Protein AF-A0A951NCW8-F1 (afdb_monomer_lite)

pLDDT: mean 88.61, std 13.02, range [54.19, 98.19]

Structure (mmCIF, N/CA/C/O backbone):
data_AF-A0A951NCW8-F1
#
_entry.id   AF-A0A951NCW8-F1
#
loop_
_atom_site.group_PDB
_atom_site.id
_atom_site.type_symbol
_atom_site.label_atom_id
_atom_site.label_alt_id
_atom_site.label_comp_id
_atom_site.label_asym_id
_atom_site.label_entity_id
_atom_site.label_seq_id
_atom_site.pdbx_PDB_ins_code
_atom_site.Cartn_x
_atom_site.Cartn_y
_atom_site.Cartn_z
_atom_site.occupancy
_atom_site.B_iso_or_equiv
_atom_site.auth_seq_id
_atom_site.auth_comp_id
_atom_site.auth_asym_id
_atom_site.auth_atom_id
_atom_site.pdbx_PDB_model_num
ATOM 1 N N . MET A 1 1 ? 23.645 1.782 -29.767 1.00 56.47 1 MET A N 1
ATOM 2 C CA . MET A 1 1 ? 22.320 1.785 -29.106 1.00 56.47 1 MET A CA 1
ATOM 3 C C . MET A 1 1 ? 22.113 0.586 -28.155 1.00 56.47 1 MET A C 1
ATOM 5 O O . MET A 1 1 ? 20.974 0.287 -27.853 1.00 56.47 1 MET A O 1
ATOM 9 N N . GLY A 1 2 ? 23.154 -0.102 -27.650 1.00 62.91 2 GLY A N 1
ATOM 10 C CA . GLY A 1 2 ? 22.966 -1.374 -26.914 1.00 62.91 2 GLY A CA 1
ATOM 11 C C . GLY A 1 2 ? 23.032 -1.314 -25.379 1.00 62.91 2 GLY A C 1
ATOM 12 O O . GLY A 1 2 ? 22.416 -2.138 -24.717 1.00 62.91 2 GLY A O 1
ATOM 13 N N . GLU A 1 3 ? 23.752 -0.356 -24.792 1.00 65.62 3 GLU A N 1
ATOM 14 C CA . GLU A 1 3 ? 24.009 -0.347 -23.3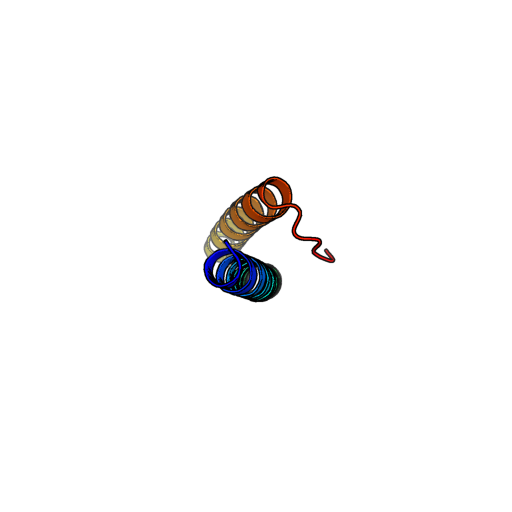37 1.00 65.62 3 GLU A CA 1
ATOM 15 C C . GLU A 1 3 ? 22.910 0.359 -22.531 1.00 65.62 3 GLU A C 1
ATOM 17 O O . GLU A 1 3 ? 22.561 -0.068 -21.431 1.00 65.62 3 GLU A O 1
ATOM 22 N N . THR A 1 4 ? 22.309 1.407 -23.096 1.00 65.94 4 THR A N 1
ATOM 23 C CA . THR A 1 4 ? 21.205 2.152 -22.473 1.00 65.94 4 THR A CA 1
ATOM 24 C C . THR A 1 4 ? 19.932 1.324 -22.340 1.00 65.94 4 THR A C 1
ATOM 26 O O . THR A 1 4 ? 19.168 1.533 -21.401 1.00 65.94 4 THR A O 1
ATOM 29 N N . ASP A 1 5 ? 19.711 0.373 -23.245 1.00 68.75 5 ASP A N 1
ATOM 30 C CA . ASP A 1 5 ? 18.499 -0.443 -23.251 1.00 68.75 5 ASP A CA 1
ATOM 31 C C . ASP A 1 5 ? 18.526 -1.513 -22.148 1.00 68.75 5 ASP A C 1
ATOM 33 O O . ASP A 1 5 ? 17.555 -1.688 -21.417 1.00 68.75 5 ASP A O 1
ATOM 37 N N . LEU A 1 6 ? 19.689 -2.138 -21.929 1.00 66.50 6 LEU A N 1
ATOM 38 C CA . LEU A 1 6 ? 19.897 -3.103 -20.844 1.00 66.50 6 LEU A CA 1
ATOM 39 C C . LEU A 1 6 ? 19.810 -2.453 -19.458 1.00 66.50 6 LEU A C 1
ATOM 41 O O . LEU A 1 6 ? 19.191 -3.011 -18.551 1.00 66.50 6 LEU A O 1
ATOM 45 N N . ALA A 1 7 ? 20.399 -1.264 -19.289 1.00 65.62 7 ALA A N 1
ATOM 46 C CA . ALA A 1 7 ? 20.315 -0.519 -18.034 1.00 65.62 7 ALA A CA 1
ATOM 47 C C . ALA A 1 7 ? 18.865 -0.119 -17.706 1.00 65.62 7 ALA A C 1
ATOM 49 O O . ALA A 1 7 ? 18.445 -0.202 -16.551 1.00 65.62 7 ALA A O 1
ATOM 50 N N . ARG A 1 8 ? 18.084 0.253 -18.728 1.00 66.81 8 ARG A N 1
ATOM 51 C CA . ARG A 1 8 ? 16.663 0.594 -18.608 1.00 66.81 8 ARG A CA 1
ATOM 52 C C . ARG A 1 8 ? 15.816 -0.607 -18.191 1.00 66.81 8 ARG A C 1
ATOM 54 O O . ARG A 1 8 ? 15.099 -0.509 -17.203 1.00 66.81 8 ARG A O 1
ATOM 61 N N . THR A 1 9 ? 15.970 -1.758 -18.844 1.00 69.25 9 THR A N 1
ATOM 62 C CA . THR A 1 9 ? 15.253 -2.988 -18.461 1.00 69.25 9 THR A CA 1
ATOM 63 C C . THR A 1 9 ? 15.615 -3.456 -17.046 1.00 69.25 9 THR A C 1
ATOM 65 O O . THR A 1 9 ? 14.749 -3.893 -16.288 1.00 69.25 9 THR A O 1
ATOM 68 N N . ALA A 1 10 ? 16.885 -3.339 -16.644 1.00 70.88 10 ALA A N 1
ATOM 69 C CA . ALA A 1 10 ? 17.305 -3.668 -15.282 1.00 70.88 10 ALA A CA 1
ATOM 70 C C . ALA A 1 10 ? 16.682 -2.725 -14.235 1.00 70.88 10 ALA A C 1
ATOM 72 O O . ALA A 1 10 ? 16.260 -3.187 -13.170 1.00 70.88 10 ALA A O 1
ATOM 73 N N . ALA A 1 11 ? 16.590 -1.427 -14.546 1.00 70.25 11 ALA A N 1
ATOM 74 C CA . ALA A 1 11 ? 15.958 -0.422 -13.695 1.00 70.25 11 ALA A CA 1
ATOM 75 C C . ALA A 1 11 ? 14.437 -0.620 -13.591 1.00 70.25 11 ALA A C 1
ATOM 77 O O . ALA A 1 11 ? 13.908 -0.609 -12.483 1.00 70.25 11 ALA A O 1
ATOM 78 N N . GLU A 1 12 ? 13.750 -0.888 -14.705 1.00 76.12 12 GLU A N 1
ATOM 79 C CA . GLU A 1 12 ? 12.322 -1.246 -14.733 1.00 76.12 12 GLU A CA 1
ATOM 80 C C . GLU A 1 12 ? 12.059 -2.503 -13.882 1.00 76.12 12 GLU A C 1
ATOM 82 O O . GLU A 1 12 ? 11.155 -2.526 -13.044 1.00 76.12 12 GLU A O 1
ATOM 87 N N . GLY A 1 13 ? 12.919 -3.522 -13.992 1.00 86.19 13 GLY A N 1
ATOM 88 C CA . GLY A 1 13 ? 12.843 -4.721 -13.156 1.00 86.19 13 GLY A CA 1
ATOM 89 C C . GLY A 1 13 ? 13.094 -4.462 -11.663 1.00 86.19 13 GLY A C 1
ATOM 90 O O . GLY A 1 13 ? 12.477 -5.110 -10.814 1.00 86.19 13 GLY A O 1
ATOM 91 N N . ALA A 1 14 ? 13.989 -3.532 -11.314 1.00 90.19 14 ALA A N 1
ATOM 92 C CA . ALA A 1 14 ? 14.245 -3.139 -9.927 1.00 90.19 14 ALA A CA 1
ATOM 93 C C . ALA A 1 14 ? 13.082 -2.331 -9.337 1.00 90.19 14 ALA A C 1
ATOM 95 O O . ALA A 1 14 ? 12.643 -2.628 -8.227 1.00 90.19 14 ALA A O 1
ATOM 96 N N . PHE A 1 15 ? 12.541 -1.385 -10.104 1.00 91.88 15 PHE A N 1
ATOM 97 C CA . PHE A 1 15 ? 11.363 -0.606 -9.738 1.00 91.88 15 PHE A CA 1
ATOM 98 C C . PHE A 1 15 ? 10.154 -1.508 -9.471 1.00 91.88 15 PHE A C 1
ATOM 100 O O . PHE A 1 15 ? 9.545 -1.419 -8.409 1.00 91.88 15 PHE A O 1
ATOM 107 N N . ALA A 1 16 ? 9.855 -2.442 -10.379 1.00 92.00 16 ALA A N 1
ATOM 108 C CA . ALA A 1 16 ? 8.737 -3.366 -10.210 1.00 92.00 16 ALA A CA 1
ATOM 109 C C . ALA A 1 16 ? 8.883 -4.259 -8.965 1.00 92.00 16 ALA A C 1
ATOM 111 O O . ALA A 1 16 ? 7.890 -4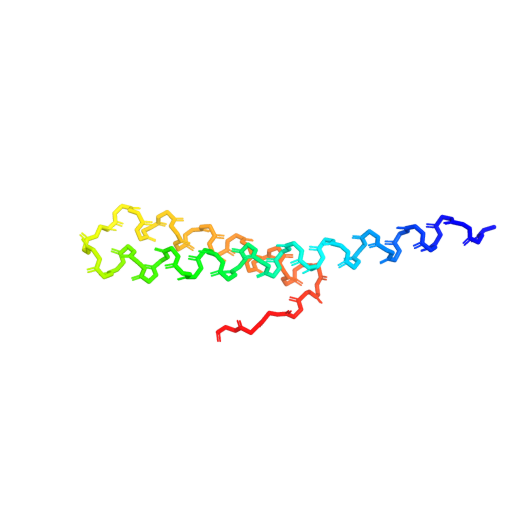.591 -8.320 1.00 92.00 16 ALA A O 1
ATOM 112 N N . ARG A 1 17 ? 10.110 -4.663 -8.602 1.00 92.69 17 ARG A N 1
ATOM 113 C CA . ARG A 1 17 ? 10.358 -5.411 -7.357 1.00 92.69 17 ARG A CA 1
ATOM 114 C C . ARG A 1 17 ? 10.109 -4.556 -6.121 1.00 92.69 17 ARG A C 1
ATOM 116 O O . ARG A 1 17 ? 9.391 -5.001 -5.233 1.00 92.69 17 ARG A O 1
ATOM 123 N N . GLU A 1 18 ? 10.670 -3.353 -6.082 1.00 95.25 18 GLU A N 1
ATOM 124 C CA . GLU A 1 18 ? 10.488 -2.427 -4.961 1.00 95.25 18 GLU A CA 1
ATOM 125 C C . GLU A 1 18 ? 9.009 -2.077 -4.763 1.00 95.25 18 GLU A C 1
ATOM 127 O O . GLU A 1 18 ? 8.502 -2.119 -3.645 1.00 95.25 18 GLU A O 1
ATOM 132 N N . LEU A 1 19 ? 8.284 -1.813 -5.852 1.00 95.88 19 LEU A N 1
ATOM 133 C CA . LEU A 1 19 ? 6.864 -1.484 -5.787 1.00 95.88 19 LEU A CA 1
ATOM 134 C C . LEU A 1 19 ? 6.028 -2.629 -5.197 1.00 95.88 19 LEU A C 1
ATOM 136 O O . LEU A 1 19 ? 5.160 -2.386 -4.362 1.00 95.88 19 LEU A O 1
ATOM 140 N N . ARG A 1 20 ? 6.328 -3.885 -5.556 1.00 94.25 20 ARG A N 1
ATOM 141 C CA . ARG A 1 20 ? 5.674 -5.060 -4.952 1.00 94.25 20 ARG A CA 1
ATOM 142 C C . ARG A 1 20 ? 5.972 -5.195 -3.460 1.00 94.25 20 ARG A C 1
ATOM 144 O O . ARG A 1 20 ? 5.069 -5.536 -2.704 1.00 94.25 20 ARG A O 1
ATOM 151 N N . LEU A 1 21 ? 7.209 -4.925 -3.035 1.00 95.38 21 LEU A N 1
ATOM 152 C CA . LEU A 1 21 ? 7.575 -4.961 -1.614 1.00 95.38 21 LEU A CA 1
ATOM 153 C C . LEU A 1 21 ? 6.812 -3.902 -0.816 1.00 95.38 21 LEU A C 1
ATOM 155 O O . LEU A 1 21 ? 6.292 -4.205 0.254 1.00 95.38 21 LEU A O 1
ATOM 159 N N . ARG A 1 22 ? 6.691 -2.685 -1.356 1.00 96.38 22 ARG A N 1
ATOM 160 C CA . ARG A 1 22 ? 5.923 -1.609 -0.715 1.00 96.38 22 ARG A CA 1
ATOM 161 C C . ARG A 1 22 ? 4.435 -1.912 -0.644 1.00 96.38 22 ARG A C 1
ATOM 163 O O . ARG A 1 22 ? 3.838 -1.689 0.399 1.00 96.38 22 ARG A O 1
ATOM 170 N N . LEU A 1 23 ? 3.853 -2.467 -1.708 1.00 96.69 23 LEU A N 1
ATOM 171 C CA . LEU A 1 23 ? 2.457 -2.911 -1.704 1.00 96.69 23 LEU A CA 1
ATOM 172 C C . LEU A 1 23 ? 2.196 -3.941 -0.600 1.00 96.69 23 LEU A C 1
ATOM 174 O O . LEU A 1 23 ? 1.253 -3.778 0.169 1.00 96.69 23 LEU A O 1
ATOM 178 N N . ALA A 1 24 ? 3.057 -4.957 -0.483 1.00 95.12 24 ALA A N 1
ATOM 179 C CA . ALA A 1 24 ? 2.942 -5.959 0.573 1.00 95.12 24 ALA A CA 1
ATOM 180 C C . ALA A 1 24 ? 3.092 -5.337 1.973 1.00 95.12 24 ALA A C 1
ATOM 182 O O . ALA A 1 24 ? 2.317 -5.653 2.872 1.00 95.12 24 ALA A O 1
ATOM 183 N N . ALA A 1 25 ? 4.042 -4.414 2.149 1.00 95.44 25 ALA A N 1
ATOM 184 C CA . ALA A 1 25 ? 4.252 -3.722 3.419 1.00 95.44 25 ALA A CA 1
ATOM 185 C C . ALA A 1 25 ? 3.054 -2.842 3.820 1.00 95.44 25 ALA A C 1
ATOM 187 O O . ALA A 1 25 ? 2.639 -2.879 4.974 1.00 95.44 25 ALA A O 1
ATOM 188 N N . ALA A 1 26 ? 2.463 -2.097 2.881 1.00 96.19 26 ALA A N 1
ATOM 189 C CA . ALA A 1 26 ? 1.275 -1.282 3.136 1.00 96.19 26 ALA A CA 1
ATOM 190 C C . ALA A 1 26 ? 0.052 -2.149 3.489 1.00 96.19 26 ALA A C 1
ATOM 192 O O . ALA A 1 26 ? -0.719 -1.800 4.380 1.00 96.19 26 ALA A O 1
ATOM 193 N N . GLN A 1 27 ? -0.101 -3.317 2.850 1.00 97.00 27 GLN A N 1
ATOM 194 C CA . GLN A 1 27 ? -1.146 -4.285 3.207 1.00 97.00 27 GLN A CA 1
ATOM 195 C C . GLN A 1 27 ? -0.952 -4.871 4.609 1.00 97.00 27 GLN A C 1
ATOM 197 O O . GLN A 1 27 ? -1.922 -4.999 5.353 1.00 97.00 27 GLN A O 1
ATOM 202 N N . GLU A 1 28 ? 0.276 -5.242 4.975 1.00 97.19 28 GLU A N 1
ATOM 203 C CA . GLU A 1 28 ? 0.587 -5.723 6.327 1.00 97.19 28 GLU A CA 1
ATOM 204 C C . GLU A 1 28 ? 0.329 -4.636 7.373 1.00 97.19 28 GLU A C 1
ATOM 206 O O . GLU A 1 28 ? 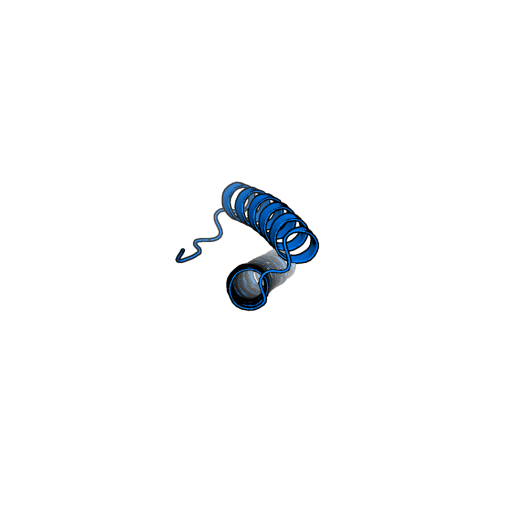-0.282 -4.918 8.402 1.00 97.19 28 GLU A O 1
ATOM 211 N N . LEU A 1 29 ? 0.721 -3.389 7.089 1.00 97.25 29 LEU A N 1
ATOM 212 C CA . LEU A 1 29 ? 0.478 -2.253 7.976 1.00 97.25 29 LEU A CA 1
ATOM 213 C C . LEU A 1 29 ? -1.018 -2.003 8.184 1.00 97.25 29 LEU A C 1
ATOM 215 O O . LEU A 1 29 ? -1.432 -1.781 9.317 1.00 97.25 29 LEU A O 1
ATOM 219 N N . LEU A 1 30 ? -1.824 -2.079 7.121 1.00 98.06 30 LEU A N 1
ATOM 220 C CA . LEU A 1 30 ? -3.275 -1.946 7.230 1.00 98.06 30 LEU A CA 1
ATOM 221 C C . LEU A 1 30 ? -3.862 -3.037 8.132 1.00 98.06 30 LEU A C 1
ATOM 223 O O . LEU A 1 30 ? -4.578 -2.722 9.074 1.00 98.06 30 LEU A O 1
ATOM 227 N N . ARG A 1 31 ? -3.493 -4.305 7.908 1.00 97.75 31 ARG A N 1
ATOM 228 C CA . ARG A 1 31 ? -3.961 -5.423 8.745 1.00 97.75 31 ARG A CA 1
ATOM 229 C C . ARG A 1 31 ? -3.543 -5.267 10.206 1.00 97.75 31 ARG A C 1
ATOM 231 O O . ARG A 1 31 ? -4.317 -5.604 11.094 1.00 97.75 31 ARG A O 1
ATOM 238 N N . ALA A 1 32 ? -2.324 -4.789 10.457 1.00 98.00 32 ALA A N 1
ATOM 239 C CA . ALA A 1 32 ? -1.841 -4.527 11.810 1.00 98.00 32 ALA A CA 1
ATOM 240 C C . ALA A 1 32 ? -2.631 -3.389 12.472 1.00 98.00 32 ALA A C 1
ATOM 242 O O . ALA A 1 32 ? -3.074 -3.539 13.604 1.00 98.00 32 ALA A O 1
ATOM 243 N N . ALA A 1 33 ? -2.878 -2.295 11.749 1.00 98.06 33 ALA A N 1
ATOM 244 C CA . ALA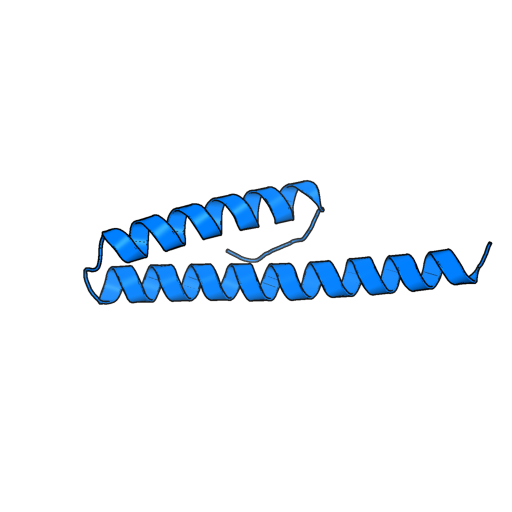 A 1 33 ? -3.660 -1.169 12.248 1.00 98.06 33 ALA A CA 1
ATOM 245 C C . ALA A 1 33 ? -5.121 -1.545 12.543 1.00 98.06 33 ALA A C 1
ATOM 247 O O . ALA A 1 33 ? -5.670 -1.122 13.557 1.00 98.06 33 ALA A O 1
ATOM 248 N N . GLU A 1 34 ? -5.736 -2.369 11.689 1.00 97.50 34 GLU A N 1
ATOM 249 C CA . GLU A 1 34 ? -7.070 -2.935 11.919 1.00 97.50 34 GLU A CA 1
ATOM 250 C C . GLU A 1 34 ? -7.094 -3.862 13.143 1.00 97.50 34 GLU A C 1
ATOM 252 O O . GLU A 1 34 ? -8.051 -3.834 13.910 1.00 97.50 34 GLU A O 1
ATOM 257 N N . ALA A 1 35 ? -6.050 -4.674 13.345 1.00 98.06 35 ALA A N 1
ATOM 258 C CA . ALA A 1 35 ? -5.945 -5.570 14.497 1.00 98.06 35 ALA A CA 1
ATOM 259 C C . ALA A 1 35 ? -5.713 -4.825 15.823 1.00 98.06 35 ALA A C 1
ATOM 261 O O . ALA A 1 35 ? -6.157 -5.300 16.868 1.00 98.06 35 ALA A O 1
ATOM 262 N N . ASP A 1 36 ? -5.039 -3.676 15.770 1.00 97.94 36 ASP A N 1
ATOM 263 C CA . ASP A 1 36 ? -4.746 -2.821 16.923 1.00 97.94 36 ASP A CA 1
ATOM 264 C C . ASP A 1 36 ? -5.854 -1.781 17.204 1.00 97.94 36 ASP A C 1
ATOM 266 O O . ASP A 1 36 ? -5.706 -0.965 18.116 1.00 97.94 36 ASP A O 1
ATOM 270 N N . ASP A 1 37 ? -6.962 -1.799 16.447 1.00 97.44 37 ASP A N 1
ATOM 271 C CA . ASP A 1 37 ? -8.044 -0.803 16.508 1.00 97.44 37 ASP A CA 1
ATOM 272 C C . ASP A 1 37 ? -7.524 0.653 16.395 1.00 97.44 37 ASP A C 1
ATOM 274 O O . ASP A 1 37 ? -8.042 1.567 17.046 1.00 97.44 37 ASP A O 1
ATOM 278 N N . ASP A 1 38 ? -6.497 0.892 15.567 1.00 98.12 38 ASP A N 1
ATOM 279 C CA . ASP A 1 38 ? -5.951 2.228 15.288 1.00 98.12 38 ASP A CA 1
ATOM 280 C C . ASP A 1 38 ? -6.532 2.784 13.971 1.00 98.12 38 ASP A C 1
ATOM 282 O O . ASP A 1 38 ? -5.973 2.567 12.887 1.00 98.12 38 ASP A O 1
ATOM 286 N N . PRO A 1 39 ? -7.654 3.534 14.020 1.00 96.44 39 PRO A N 1
ATOM 287 C CA . PRO A 1 39 ? -8.326 4.013 12.816 1.00 96.44 39 PRO A CA 1
ATOM 288 C C . PRO A 1 39 ? -7.510 5.059 12.049 1.00 96.44 39 PRO A C 1
ATOM 290 O O . PRO A 1 39 ? -7.691 5.201 10.841 1.00 96.44 39 PRO A O 1
ATOM 293 N N . LEU A 1 40 ? -6.623 5.803 12.721 1.00 98.00 40 LEU A N 1
ATOM 294 C CA . LEU A 1 40 ? -5.784 6.793 12.049 1.00 98.00 40 LEU A CA 1
ATOM 295 C C . LEU A 1 40 ? -4.700 6.086 11.238 1.00 98.00 40 LEU A C 1
ATOM 297 O O . LEU A 1 40 ? -4.486 6.423 10.072 1.00 98.00 40 LEU A O 1
ATOM 301 N N . LEU A 1 41 ? -4.039 5.098 11.840 1.00 96.88 41 LEU A N 1
ATOM 302 C CA . LEU A 1 41 ? -3.023 4.317 11.151 1.00 96.88 41 LEU A CA 1
ATOM 303 C C . LEU A 1 41 ? -3.627 3.498 10.005 1.00 96.88 41 LEU A C 1
ATOM 305 O O . LEU A 1 41 ? -3.040 3.463 8.924 1.00 96.88 41 LEU A O 1
ATOM 309 N N . ALA A 1 42 ? -4.818 2.923 10.199 1.00 98.19 42 ALA A N 1
ATOM 310 C CA . ALA A 1 42 ? -5.536 2.205 9.149 1.00 98.19 42 ALA A CA 1
ATOM 311 C C . ALA A 1 42 ? -5.835 3.128 7.960 1.00 98.19 42 ALA A C 1
ATOM 313 O O . ALA A 1 42 ? -5.514 2.795 6.823 1.00 98.19 42 ALA A O 1
ATOM 314 N N . GLN A 1 43 ? -6.335 4.342 8.214 1.00 98.12 43 GLN A N 1
ATOM 315 C CA . GLN A 1 43 ? -6.627 5.307 7.152 1.00 98.12 43 GLN A CA 1
ATOM 316 C C . GLN A 1 43 ? -5.369 5.766 6.393 1.00 98.12 43 GLN A C 1
ATOM 318 O O . GLN A 1 43 ? -5.411 5.954 5.175 1.00 98.12 43 GLN A O 1
ATOM 323 N N . ILE A 1 44 ? -4.236 5.921 7.086 1.00 97.31 44 ILE A N 1
ATOM 324 C CA . ILE A 1 44 ? -2.946 6.220 6.445 1.00 97.31 44 ILE A CA 1
ATOM 325 C C . ILE A 1 44 ? -2.506 5.047 5.559 1.00 97.31 44 ILE A C 1
ATOM 327 O O . ILE A 1 44 ? -2.128 5.265 4.407 1.00 97.31 44 ILE A O 1
ATOM 331 N N . ALA A 1 45 ? -2.585 3.815 6.068 1.00 97.12 45 ALA A N 1
ATOM 332 C CA . ALA A 1 45 ? -2.197 2.614 5.334 1.00 97.12 45 ALA A CA 1
ATOM 333 C C . ALA A 1 45 ? -3.100 2.352 4.116 1.00 97.12 45 ALA A C 1
ATOM 335 O O . ALA A 1 45 ? -2.603 1.970 3.058 1.00 97.12 45 ALA A O 1
ATOM 336 N N . GLU A 1 46 ? -4.407 2.615 4.218 1.00 97.75 46 GLU A N 1
ATOM 337 C CA . GLU A 1 46 ? -5.345 2.554 3.090 1.00 97.75 46 GLU A CA 1
ATOM 338 C C . GLU A 1 46 ? -4.991 3.557 1.989 1.00 97.75 46 GLU A C 1
ATOM 340 O O . GLU A 1 46 ? -4.983 3.196 0.809 1.00 97.75 46 GLU A O 1
ATOM 345 N N . SER A 1 47 ? -4.688 4.806 2.361 1.00 98.00 47 SER A N 1
ATOM 346 C CA . SER A 1 47 ? -4.306 5.842 1.397 1.00 98.00 47 SER A CA 1
ATOM 347 C C . SER A 1 47 ? -3.003 5.483 0.682 1.00 98.00 47 SER A C 1
ATOM 349 O O . SER A 1 47 ? -2.944 5.560 -0.544 1.00 98.00 47 SER A O 1
ATOM 351 N N . ASP A 1 48 ? -1.983 5.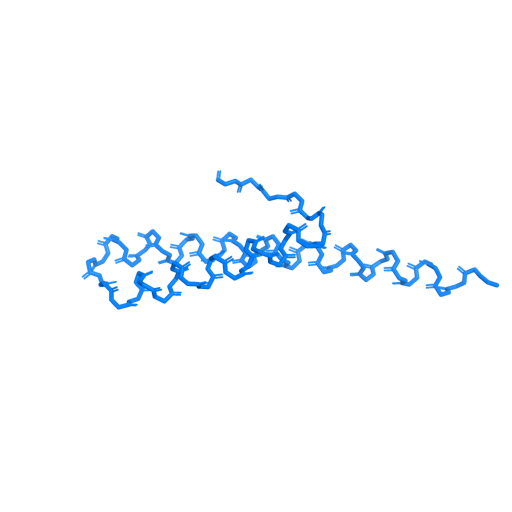043 1.427 1.00 97.06 48 ASP A N 1
ATOM 352 C CA . ASP A 1 48 ? -0.699 4.626 0.851 1.00 97.06 48 ASP A CA 1
ATOM 353 C C . ASP A 1 48 ? -0.879 3.413 -0.074 1.00 97.06 48 ASP A C 1
ATOM 355 O O . ASP A 1 48 ? -0.388 3.390 -1.204 1.00 97.06 48 ASP A O 1
ATOM 359 N N . LEU A 1 49 ? -1.684 2.430 0.343 1.00 97.25 49 LEU A N 1
ATOM 360 C CA . LEU A 1 49 ? -2.013 1.275 -0.485 1.00 97.25 49 LEU A CA 1
ATOM 361 C C . LEU A 1 49 ? -2.728 1.685 -1.783 1.00 97.25 49 LEU A C 1
ATOM 363 O O . LEU A 1 49 ? -2.421 1.139 -2.843 1.00 97.25 49 LEU A O 1
ATOM 367 N N . ALA A 1 50 ? -3.662 2.636 -1.734 1.00 97.50 50 ALA A N 1
ATOM 368 C CA . ALA A 1 50 ? -4.354 3.135 -2.922 1.00 97.50 50 ALA A CA 1
ATOM 369 C C . ALA A 1 50 ? -3.395 3.839 -3.900 1.00 97.50 50 ALA A C 1
ATOM 371 O O . ALA A 1 50 ? -3.439 3.574 -5.107 1.00 97.50 50 ALA A O 1
ATOM 372 N N . ASP A 1 51 ? -2.492 4.675 -3.387 1.00 97.50 51 ASP A N 1
ATOM 373 C CA . ASP A 1 51 ? -1.489 5.374 -4.193 1.00 97.50 51 ASP A CA 1
ATOM 374 C C . ASP A 1 51 ? -0.497 4.397 -4.840 1.00 97.50 51 ASP A C 1
ATOM 376 O O . ASP A 1 51 ? -0.212 4.491 -6.040 1.00 97.50 51 ASP A O 1
ATOM 380 N N . LEU A 1 52 ? -0.022 3.403 -4.085 1.00 96.88 52 LEU A N 1
ATOM 381 C CA . LEU A 1 52 ? 0.879 2.364 -4.587 1.00 96.88 52 LEU A CA 1
ATOM 382 C C . LEU A 1 52 ? 0.212 1.481 -5.649 1.00 96.88 52 LEU A C 1
ATOM 384 O O . LEU A 1 52 ? 0.858 1.129 -6.637 1.00 96.88 52 LEU A O 1
ATOM 388 N N . ARG A 1 53 ? -1.077 1.152 -5.492 1.00 96.44 53 ARG A N 1
ATOM 389 C CA . ARG A 1 53 ? -1.850 0.404 -6.501 1.00 96.44 53 ARG A CA 1
ATOM 390 C C . ARG A 1 53 ? -2.001 1.201 -7.791 1.00 96.44 53 ARG A C 1
ATOM 392 O O . ARG A 1 53 ? -1.690 0.695 -8.862 1.00 96.44 53 ARG A O 1
ATOM 399 N N . SER A 1 54 ? -2.359 2.480 -7.679 1.00 96.75 54 SER A N 1
ATOM 400 C CA . SER A 1 54 ? -2.423 3.404 -8.819 1.00 96.75 54 SER A CA 1
ATOM 401 C C . SER A 1 54 ? -1.073 3.516 -9.538 1.00 96.75 54 SER A C 1
ATOM 403 O O . SER A 1 54 ? -1.010 3.530 -10.770 1.00 96.75 54 SER A O 1
ATOM 405 N N . LEU A 1 55 ? 0.032 3.552 -8.785 1.00 95.75 55 LEU A N 1
ATOM 406 C CA . LEU A 1 55 ? 1.375 3.539 -9.359 1.00 95.75 55 LEU A CA 1
ATOM 407 C C . LEU A 1 55 ? 1.685 2.210 -10.063 1.00 95.75 55 LEU A C 1
ATOM 409 O O . LEU A 1 55 ? 2.293 2.230 -11.133 1.00 95.75 55 LEU A O 1
ATOM 413 N N . ALA A 1 56 ? 1.267 1.075 -9.504 1.00 94.00 56 ALA A N 1
ATOM 414 C CA . ALA A 1 56 ? 1.472 -0.240 -10.103 1.00 94.00 56 ALA A CA 1
ATOM 415 C C . ALA A 1 56 ? 0.702 -0.398 -11.416 1.00 94.00 56 ALA A C 1
ATOM 417 O O . ALA A 1 56 ? 1.301 -0.799 -12.414 1.00 94.00 56 ALA A O 1
ATOM 418 N N . ASP A 1 57 ? -0.561 0.027 -11.450 1.00 93.75 57 ASP A N 1
ATOM 419 C CA . ASP A 1 57 ? -1.401 -0.002 -12.650 1.00 93.75 57 ASP A CA 1
ATOM 420 C C . ASP A 1 57 ? -0.802 0.846 -13.779 1.00 93.75 57 ASP A C 1
ATOM 422 O O . ASP A 1 57 ? -0.716 0.410 -14.927 1.00 93.75 57 ASP A O 1
ATOM 426 N N . ARG A 1 58 ? -0.307 2.051 -13.460 1.00 94.12 58 ARG A N 1
ATOM 427 C CA .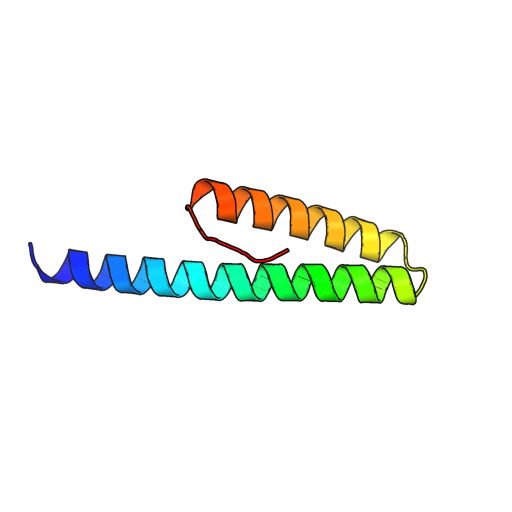 ARG A 1 58 ? 0.338 2.943 -14.443 1.00 94.12 58 ARG A CA 1
ATOM 428 C C . ARG A 1 58 ? 1.634 2.382 -15.026 1.00 94.12 58 ARG A C 1
ATOM 430 O O . ARG A 1 58 ? 2.050 2.837 -16.088 1.00 94.12 58 ARG A O 1
ATOM 437 N N . ASN A 1 59 ? 2.282 1.455 -14.325 1.00 89.44 59 ASN A N 1
ATOM 438 C CA . ASN A 1 59 ? 3.563 0.872 -14.719 1.00 89.44 59 ASN A CA 1
ATOM 439 C C . ASN A 1 59 ? 3.451 -0.615 -15.097 1.00 89.44 59 ASN A C 1
ATOM 441 O O . ASN A 1 59 ? 4.480 -1.277 -15.212 1.00 89.44 59 ASN A O 1
ATOM 445 N N . ASP A 1 60 ? 2.229 -1.136 -15.271 1.00 89.50 60 ASP A N 1
ATOM 446 C CA . ASP A 1 60 ? 1.948 -2.541 -15.608 1.00 89.50 60 ASP A CA 1
ATOM 447 C C . ASP A 1 60 ? 2.648 -3.547 -14.666 1.00 89.50 60 ASP A C 1
ATOM 449 O O . ASP A 1 60 ? 3.137 -4.614 -15.049 1.00 89.50 60 ASP A O 1
ATOM 453 N N . VAL A 1 61 ? 2.748 -3.186 -13.383 1.00 89.62 61 VAL A N 1
ATOM 454 C CA . VAL A 1 61 ? 3.355 -4.041 -12.364 1.00 89.62 61 VAL A CA 1
ATOM 455 C C . VAL A 1 61 ? 2.270 -4.912 -11.754 1.00 89.62 61 VAL A C 1
ATOM 457 O O . VAL A 1 61 ? 1.546 -4.487 -10.861 1.00 89.62 61 VAL A O 1
ATOM 460 N N . ALA A 1 62 ? 2.202 -6.173 -12.182 1.00 80.75 62 ALA A N 1
ATOM 461 C CA . ALA A 1 62 ? 1.327 -7.148 -11.539 1.00 80.75 62 ALA A CA 1
ATOM 462 C C . ALA A 1 62 ? 1.662 -7.283 -10.041 1.00 80.75 62 ALA A C 1
ATOM 464 O O . ALA A 1 62 ? 2.819 -7.548 -9.676 1.00 80.75 62 ALA A O 1
ATOM 465 N N . TYR A 1 63 ? 0.643 -7.146 -9.197 1.00 69.25 63 TYR A N 1
ATOM 466 C CA . TYR A 1 63 ? 0.694 -7.397 -7.762 1.00 69.25 63 TYR A CA 1
ATOM 467 C C . TYR A 1 63 ? -0.455 -8.336 -7.372 1.00 69.25 63 TYR A C 1
ATOM 469 O O . TYR A 1 63 ? -1.557 -8.236 -7.909 1.00 69.25 63 TYR A O 1
ATOM 477 N N . GLN A 1 64 ? -0.188 -9.299 -6.488 1.00 61.19 64 GLN A N 1
ATOM 478 C CA . GLN A 1 64 ? -1.237 -10.151 -5.923 1.00 61.19 64 GLN A CA 1
ATOM 479 C C . GLN A 1 64 ? -1.834 -9.428 -4.717 1.00 61.19 64 GLN A C 1
ATOM 481 O O . GLN A 1 64 ? -1.090 -9.001 -3.837 1.00 61.19 64 GLN A O 1
ATOM 486 N N . ALA A 1 65 ? -3.154 -9.239 -4.740 1.00 54.19 65 ALA A N 1
ATOM 487 C CA . ALA A 1 65 ? -3.916 -8.648 -3.646 1.00 54.19 65 ALA A CA 1
ATOM 488 C C . ALA A 1 65 ? -4.158 -9.659 -2.523 1.00 54.19 65 ALA A C 1
ATOM 490 O O . ALA A 1 65 ? -4.421 -10.841 -2.847 1.00 54.19 65 ALA A O 1
#

Foldseek 3Di:
DPPVVVVVVVVLVVVLVVLQVQLVVLVVQLVVCVVVVPVVSNVVSVVSNVVSVVVCVVSVRDYDD

Radius of gyration: 15.14 Å; chains: 1; bounding box: 32×17×46 Å

Secondary structure (DSSP, 8-state):
--HHHHHHHHHHHHHHHHHHHHHHHHHHHHHHHHHTT-HHHHHHHHHHHHHHHHHHHHTT-----

Sequence (65 aa):
MGETDLARTAAEGAFARELRLRLAAAQELLRAAEADDDPLLAQIAESDLADLRSLADRNDVAYQA